Protein AF-A0A7C9AFQ9-F1 (afdb_monomer_lite)

Secondary structure (DSSP, 8-state):
--HHHHHHHHHHHHHHHT-HHHHHHHHHTT-HHHHHHHHHHHHHHHHHHHHHHHTT------HHHHHHHHHHHHHHHHHHHHHHHHHHHHHHHHHHTT-

Sequence (99 aa):
MDIGTLLSAAQTLFAALQCEELREACSILDYKSELKRFEYTVNTVKAVLEDVESRQVDVKLTSEAQLYVDQLKDAVYDADDLLDEFVTLARGKKLIEGG

Structure (mmCIF, N/CA/C/O backbone):
data_AF-A0A7C9AFQ9-F1
#
_entry.id   AF-A0A7C9AFQ9-F1
#
loop_
_atom_site.group_PDB
_atom_site.id
_atom_site.type_symbol
_atom_site.label_atom_id
_atom_site.label_alt_id
_atom_site.label_comp_id
_atom_site.label_asym_id
_atom_site.label_entity_id
_atom_site.label_seq_id
_atom_site.pdbx_PDB_ins_code
_atom_site.Cartn_x
_atom_site.Cartn_y
_atom_site.Cartn_z
_atom_site.occupancy
_atom_site.B_iso_or_equiv
_atom_site.auth_seq_id
_atom_site.auth_comp_id
_atom_site.auth_asym_id
_atom_site.auth_atom_id
_atom_site.pdbx_PDB_model_num
ATOM 1 N N . MET A 1 1 ? 5.184 -14.168 -12.233 1.00 64.25 1 MET A N 1
ATOM 2 C CA . MET A 1 1 ? 4.121 -13.149 -12.228 1.00 64.25 1 MET A CA 1
ATOM 3 C C . MET A 1 1 ? 4.489 -12.157 -13.313 1.00 64.25 1 MET A C 1
ATOM 5 O O . MET A 1 1 ? 5.623 -11.695 -13.308 1.00 64.25 1 MET A O 1
ATOM 9 N N . ASP A 1 2 ? 3.628 -11.972 -14.305 1.00 77.75 2 ASP A N 1
ATOM 10 C CA . ASP A 1 2 ? 3.817 -10.995 -15.380 1.00 77.75 2 ASP A CA 1
ATOM 11 C C . ASP A 1 2 ? 3.464 -9.573 -14.902 1.00 77.75 2 ASP A C 1
ATOM 13 O O . ASP A 1 2 ? 2.820 -9.393 -13.864 1.00 77.75 2 ASP A O 1
ATOM 17 N N . ILE A 1 3 ? 3.916 -8.565 -15.651 1.00 78.69 3 ILE A N 1
ATOM 18 C CA . ILE A 1 3 ? 3.723 -7.143 -15.327 1.00 78.69 3 ILE A CA 1
ATOM 19 C C . ILE A 1 3 ? 2.238 -6.761 -15.298 1.00 78.69 3 ILE A C 1
ATOM 21 O O . ILE A 1 3 ? 1.845 -5.986 -14.430 1.00 78.69 3 ILE A O 1
ATOM 25 N N . GLY A 1 4 ? 1.402 -7.351 -16.159 1.00 81.25 4 GLY A N 1
ATOM 26 C CA . GLY A 1 4 ? -0.040 -7.083 -16.182 1.00 81.25 4 GLY A CA 1
ATOM 27 C C . GLY A 1 4 ? -0.739 -7.541 -14.898 1.00 81.25 4 GLY A C 1
ATOM 28 O O . GLY A 1 4 ? -1.546 -6.808 -14.317 1.00 81.25 4 GLY A O 1
ATOM 29 N N . THR A 1 5 ? -0.367 -8.717 -14.386 1.00 85.00 5 THR A N 1
ATOM 30 C CA . THR A 1 5 ? -0.841 -9.203 -13.079 1.00 85.00 5 THR A CA 1
ATOM 31 C C . THR A 1 5 ? -0.399 -8.281 -11.936 1.00 85.00 5 THR A C 1
ATOM 33 O O . THR A 1 5 ? -1.200 -7.961 -11.056 1.00 85.00 5 THR A O 1
ATOM 36 N N . LEU A 1 6 ? 0.857 -7.816 -11.947 1.00 83.38 6 LEU A N 1
ATOM 37 C CA . LEU A 1 6 ? 1.372 -6.884 -10.934 1.00 83.38 6 LEU A CA 1
ATOM 38 C C . LEU A 1 6 ? 0.662 -5.529 -10.981 1.00 83.38 6 LEU A C 1
ATOM 40 O O . LEU A 1 6 ? 0.315 -4.985 -9.932 1.00 83.38 6 LEU A O 1
ATOM 44 N N . LEU A 1 7 ? 0.415 -4.999 -12.178 1.00 85.94 7 LEU A N 1
ATOM 45 C CA . LEU A 1 7 ? -0.282 -3.731 -12.355 1.00 85.94 7 LEU A CA 1
ATOM 46 C C . LEU A 1 7 ? -1.722 -3.820 -11.844 1.00 85.94 7 LEU A C 1
ATOM 48 O O . LEU A 1 7 ? -2.159 -2.952 -11.089 1.00 85.94 7 LEU A O 1
ATOM 52 N N . SER A 1 8 ? -2.427 -4.903 -12.176 1.00 88.25 8 SER A N 1
ATOM 53 C CA . SER A 1 8 ? -3.789 -5.150 -11.684 1.00 88.25 8 SER A CA 1
ATOM 54 C C . SER A 1 8 ? -3.834 -5.229 -10.154 1.00 88.25 8 SER A C 1
ATOM 56 O O . SER A 1 8 ? -4.728 -4.661 -9.520 1.00 88.25 8 SER A O 1
ATOM 58 N N . ALA A 1 9 ? -2.846 -5.886 -9.537 1.00 87.81 9 ALA A N 1
ATOM 59 C CA . ALA A 1 9 ? -2.725 -5.951 -8.084 1.00 87.81 9 ALA A CA 1
ATOM 60 C C . ALA A 1 9 ? -2.463 -4.566 -7.466 1.00 87.81 9 ALA A C 1
ATOM 62 O O . ALA A 1 9 ? -3.151 -4.183 -6.521 1.00 87.81 9 ALA A O 1
ATOM 63 N N . ALA A 1 10 ? -1.530 -3.786 -8.023 1.00 87.00 10 ALA A N 1
ATOM 64 C CA . ALA A 1 10 ? -1.226 -2.434 -7.553 1.00 87.00 10 ALA A CA 1
ATOM 65 C C . ALA A 1 10 ? -2.433 -1.487 -7.683 1.00 87.00 10 ALA A C 1
ATOM 67 O O . ALA A 1 10 ? -2.719 -0.719 -6.767 1.00 87.00 10 ALA A O 1
ATOM 68 N N . GLN A 1 11 ? -3.186 -1.574 -8.783 1.00 88.88 11 GLN A N 1
ATOM 69 C CA . GLN A 1 11 ? -4.426 -0.817 -8.980 1.00 88.88 11 GLN A CA 1
ATOM 70 C C . GLN A 1 11 ? -5.505 -1.205 -7.963 1.00 88.88 11 GLN A C 1
ATOM 72 O O . GLN A 1 11 ? -6.158 -0.327 -7.398 1.00 88.88 11 GLN A O 1
ATOM 77 N N . THR A 1 12 ? -5.666 -2.504 -7.699 1.00 90.75 12 THR A N 1
ATOM 78 C CA . THR A 1 12 ? -6.630 -3.010 -6.710 1.00 90.75 12 THR A CA 1
ATOM 79 C C . THR A 1 12 ? -6.268 -2.549 -5.299 1.00 90.75 12 THR A C 1
ATOM 81 O O . THR A 1 12 ? -7.131 -2.054 -4.577 1.00 90.75 12 THR A O 1
ATOM 84 N N . LEU A 1 13 ? -4.989 -2.640 -4.922 1.00 87.56 13 LEU A N 1
ATOM 85 C CA . LEU A 1 13 ? -4.489 -2.128 -3.644 1.00 87.56 13 LEU A CA 1
ATOM 86 C C . LEU A 1 13 ? -4.708 -0.621 -3.524 1.00 87.56 13 LEU A C 1
ATOM 88 O O . LEU A 1 13 ? -5.215 -0.160 -2.507 1.00 87.56 13 LEU A O 1
ATOM 92 N N . PHE A 1 14 ? -4.401 0.150 -4.568 1.00 87.88 14 PHE A N 1
ATOM 93 C CA . PHE A 1 14 ? -4.641 1.591 -4.560 1.00 87.88 14 PHE A CA 1
ATOM 94 C C . PHE A 1 14 ? -6.123 1.917 -4.338 1.00 87.88 14 PHE A C 1
ATOM 96 O O . PHE A 1 14 ? -6.441 2.788 -3.534 1.00 87.88 14 PHE A O 1
ATOM 103 N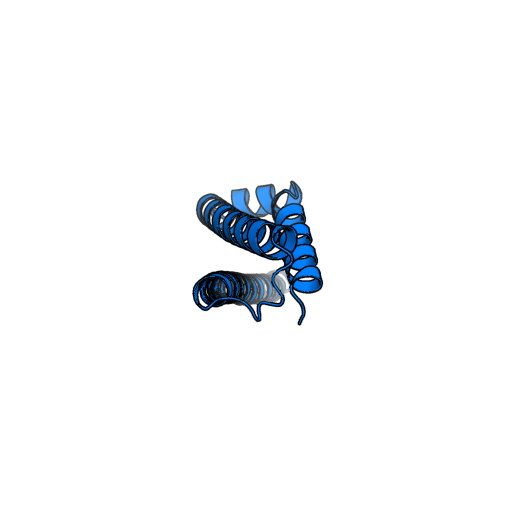 N . ALA A 1 15 ? -7.034 1.193 -4.994 1.00 90.25 15 ALA A N 1
ATOM 104 C CA . ALA A 1 15 ? -8.471 1.361 -4.790 1.00 90.25 15 ALA A CA 1
ATOM 105 C C . ALA A 1 15 ? -8.898 1.019 -3.352 1.00 90.25 15 ALA A C 1
ATOM 107 O O . ALA A 1 15 ? -9.672 1.764 -2.755 1.00 90.25 15 ALA A O 1
ATOM 108 N N . ALA A 1 16 ? -8.353 -0.054 -2.771 1.00 87.06 16 ALA A N 1
ATOM 109 C CA . ALA A 1 16 ? -8.610 -0.422 -1.379 1.00 87.06 16 ALA A CA 1
ATOM 110 C C .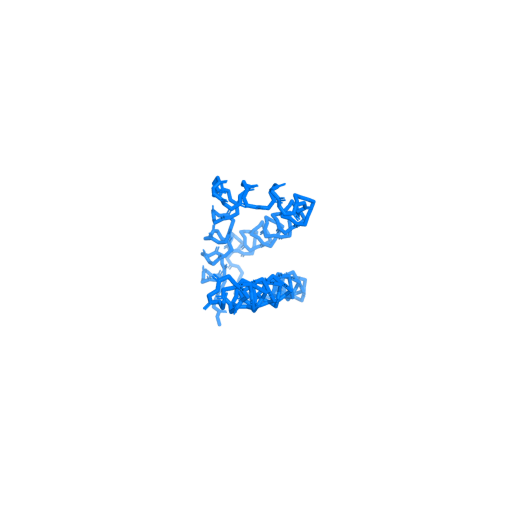 ALA A 1 16 ? -8.140 0.661 -0.390 1.00 87.06 16 ALA A C 1
ATOM 112 O O . ALA A 1 16 ? -8.805 0.899 0.614 1.00 87.06 16 ALA A O 1
ATOM 113 N N . LEU A 1 17 ? -7.049 1.374 -0.690 1.00 86.69 17 LEU A N 1
ATOM 114 C CA . LEU A 1 17 ? -6.561 2.485 0.138 1.00 86.69 17 LEU A CA 1
ATOM 115 C C . LEU A 1 17 ? -7.440 3.739 0.076 1.00 86.69 17 LEU A C 1
ATOM 117 O O . LEU A 1 17 ? -7.423 4.546 1.005 1.00 86.69 17 LEU A O 1
ATOM 121 N N . GLN A 1 18 ? -8.238 3.893 -0.982 1.00 87.81 18 GLN A N 1
ATOM 122 C CA . GLN A 1 18 ? -9.220 4.975 -1.098 1.00 87.81 18 GLN A CA 1
ATOM 123 C C . GLN A 1 18 ? -10.538 4.677 -0.366 1.00 87.81 18 GLN A C 1
ATOM 125 O O . GLN A 1 18 ? -11.387 5.562 -0.282 1.00 87.81 18 GLN A O 1
ATOM 130 N N . CYS A 1 19 ? -10.708 3.463 0.165 1.00 90.25 19 CYS A N 1
ATOM 131 C CA . CYS A 1 19 ? -11.884 3.039 0.922 1.00 90.25 19 CYS A CA 1
ATOM 132 C C . CYS A 1 19 ? -12.115 3.949 2.142 1.00 90.25 19 CYS A C 1
ATOM 134 O O . CYS A 1 19 ? -11.197 4.178 2.939 1.00 90.25 19 CYS A O 1
ATOM 136 N N . GLU A 1 20 ? -13.328 4.487 2.290 1.00 88.56 20 GLU A N 1
ATOM 137 C CA . GLU A 1 20 ? -13.644 5.448 3.355 1.00 88.56 20 GLU A CA 1
ATOM 138 C C . GLU A 1 20 ? -13.562 4.793 4.733 1.00 88.56 20 GLU A C 1
ATOM 140 O O . GLU A 1 20 ? -12.982 5.366 5.654 1.00 88.56 20 GLU A O 1
ATOM 145 N N . GLU A 1 21 ? -14.033 3.554 4.843 1.00 86.38 21 GLU A N 1
ATOM 146 C CA . GLU A 1 21 ? -14.026 2.754 6.062 1.00 86.38 21 GLU A CA 1
ATOM 147 C C . GLU A 1 21 ? -12.597 2.509 6.562 1.00 86.38 21 GLU A C 1
ATOM 149 O O . GLU A 1 21 ? -12.318 2.612 7.758 1.00 86.38 21 GLU A O 1
ATOM 154 N N . LEU A 1 22 ? -11.662 2.241 5.645 1.00 84.19 22 LEU A N 1
ATOM 155 C CA . LEU A 1 22 ? -10.249 2.056 5.976 1.00 84.19 22 LEU A CA 1
ATOM 156 C C . LEU A 1 22 ? -9.617 3.373 6.444 1.00 84.19 22 LEU A C 1
ATOM 158 O O . LEU A 1 22 ? -8.899 3.411 7.443 1.00 84.19 22 LEU A O 1
ATOM 162 N N . ARG A 1 23 ? -9.919 4.480 5.760 1.00 85.69 23 ARG A N 1
ATOM 163 C CA . ARG A 1 23 ? -9.415 5.812 6.125 1.00 85.69 23 ARG A CA 1
ATOM 164 C C . ARG A 1 23 ? -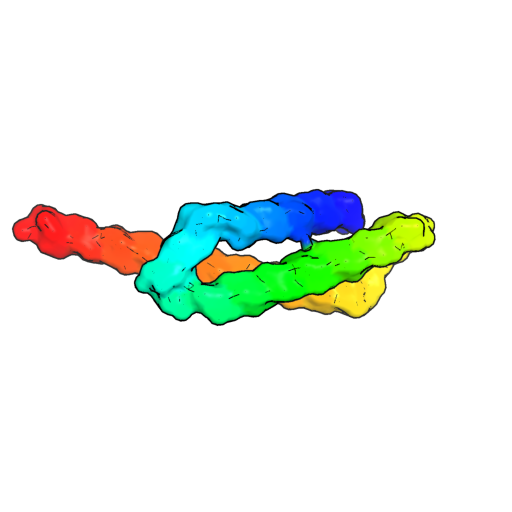9.961 6.286 7.469 1.00 85.69 23 ARG A C 1
ATOM 166 O O . ARG A 1 23 ? -9.229 6.928 8.225 1.00 85.69 23 ARG A O 1
ATOM 173 N N . GLU A 1 24 ? -11.215 5.974 7.774 1.00 85.69 24 GLU A N 1
ATOM 174 C CA . GLU A 1 24 ? -11.832 6.257 9.066 1.00 85.69 24 GLU A CA 1
ATOM 175 C C . GLU A 1 24 ? -11.211 5.395 10.171 1.00 85.69 24 GLU A C 1
ATOM 177 O O . GLU A 1 24 ? -10.797 5.932 11.199 1.00 85.69 24 GLU A O 1
ATOM 182 N N . ALA A 1 25 ? -11.023 4.094 9.941 1.00 81.38 25 ALA A N 1
ATOM 183 C CA . ALA A 1 25 ? -10.350 3.212 10.892 1.00 81.38 25 ALA A CA 1
ATOM 184 C C . ALA A 1 25 ? -8.914 3.681 11.193 1.00 81.38 25 ALA A C 1
ATOM 186 O O . ALA A 1 25 ? -8.552 3.865 12.357 1.00 81.38 25 ALA A O 1
ATOM 187 N N . CYS A 1 26 ? -8.116 3.984 10.163 1.00 82.81 26 CYS A N 1
ATOM 188 C CA . CYS A 1 26 ? -6.773 4.548 10.333 1.00 82.81 26 CYS A CA 1
ATOM 189 C C . CYS A 1 26 ? -6.801 5.933 10.998 1.00 82.81 26 CYS A C 1
ATOM 191 O O . CYS A 1 26 ? -5.841 6.309 11.661 1.00 82.81 26 CYS A O 1
ATOM 193 N N . SER A 1 27 ? -7.888 6.699 10.855 1.00 83.12 27 SER A N 1
ATOM 194 C CA . SER A 1 27 ? -8.081 7.959 11.581 1.00 83.12 27 SER A CA 1
ATOM 195 C C . SER A 1 27 ? -8.291 7.753 13.071 1.00 83.12 27 SER A C 1
ATOM 197 O O . SER A 1 27 ? -7.767 8.530 13.862 1.00 83.12 27 SER A O 1
ATOM 199 N N . ILE A 1 28 ? -9.096 6.764 13.446 1.00 83.38 28 ILE A N 1
ATOM 200 C CA . ILE A 1 28 ? -9.417 6.463 14.844 1.00 83.38 28 ILE A CA 1
ATOM 201 C C . ILE A 1 28 ? -8.186 5.909 15.567 1.00 83.38 28 ILE A C 1
ATOM 203 O O . ILE A 1 28 ? -7.975 6.206 16.740 1.00 83.38 28 ILE A O 1
ATOM 207 N N . LEU A 1 29 ? -7.369 5.133 14.855 1.00 78.88 29 LEU A N 1
ATOM 208 C CA . LEU A 1 29 ? -6.180 4.465 15.381 1.00 78.88 29 LEU A CA 1
ATOM 209 C C . LEU A 1 29 ? -4.882 5.290 15.236 1.00 78.88 29 LEU A C 1
ATOM 211 O O . LEU A 1 29 ? -3.814 4.778 15.539 1.00 78.88 29 LEU A O 1
ATOM 215 N N . ASP A 1 30 ? -4.970 6.548 14.784 1.00 81.81 30 ASP A N 1
ATOM 216 C CA . ASP A 1 30 ? -3.845 7.483 14.567 1.00 81.81 30 ASP A CA 1
ATOM 217 C C . ASP A 1 30 ? -2.800 7.060 13.504 1.00 81.81 30 ASP A C 1
ATOM 219 O O . ASP A 1 30 ? -1.717 7.623 13.417 1.00 81.81 30 ASP A O 1
ATOM 223 N N . TYR A 1 31 ? -3.157 6.146 12.597 1.00 82.50 31 TYR A N 1
ATOM 224 C CA . TYR A 1 31 ? -2.311 5.666 11.488 1.00 82.50 31 TYR A CA 1
ATOM 225 C C . TYR A 1 31 ? -2.489 6.454 10.177 1.00 82.50 31 TYR A C 1
ATOM 227 O O . TYR A 1 31 ? -2.202 5.959 9.083 1.00 82.50 31 TYR A O 1
ATOM 235 N N . LYS A 1 32 ? -2.994 7.695 10.225 1.00 81.62 32 LYS A N 1
ATOM 236 C CA . LYS A 1 32 ? -3.222 8.509 9.009 1.00 81.62 32 LYS A CA 1
ATOM 237 C C . LYS A 1 32 ? -1.950 8.752 8.203 1.00 81.62 32 LYS A C 1
ATOM 239 O O . LYS A 1 32 ? -2.011 8.809 6.973 1.00 81.62 32 LYS A O 1
ATOM 244 N N . SER A 1 33 ? -0.830 8.984 8.879 1.00 83.88 33 SER A N 1
ATOM 245 C CA . SER A 1 33 ? 0.468 9.213 8.242 1.00 83.88 33 SER A CA 1
ATOM 246 C C . SER A 1 33 ? 0.975 7.953 7.549 1.00 83.88 33 SER A C 1
ATOM 248 O O . SER A 1 33 ? 1.473 8.035 6.426 1.00 83.88 33 SER A O 1
ATOM 250 N N . GLU A 1 34 ? 0.757 6.796 8.162 1.00 83.56 34 GLU A N 1
ATOM 251 C CA . GLU A 1 34 ? 1.232 5.50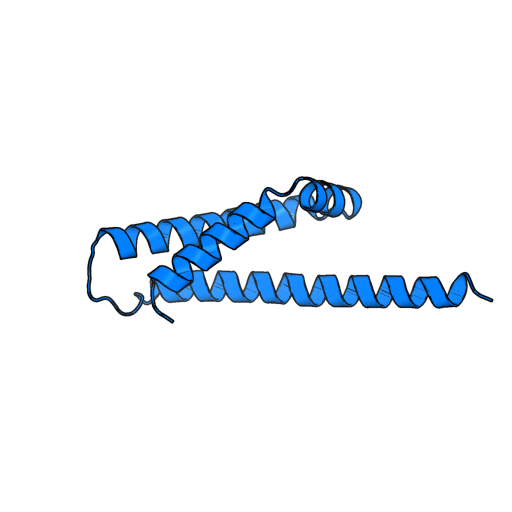7 7.669 1.00 83.56 34 GLU A CA 1
ATOM 252 C C . GLU A 1 34 ? 0.407 5.095 6.458 1.00 83.56 34 GLU A C 1
ATOM 254 O O . GLU A 1 34 ? 0.970 4.718 5.430 1.00 83.56 34 GLU A O 1
ATOM 259 N N . LEU A 1 35 ? -0.911 5.310 6.523 1.00 85.00 35 LEU A N 1
ATOM 260 C CA . LEU A 1 35 ? -1.806 5.108 5.392 1.00 85.00 35 LEU A CA 1
ATOM 261 C C . LEU A 1 35 ? -1.411 5.978 4.190 1.00 85.00 35 LEU A C 1
ATOM 263 O O . LEU A 1 35 ? -1.312 5.478 3.073 1.00 85.00 35 LEU A O 1
ATOM 267 N N . LYS A 1 36 ? -1.113 7.266 4.414 1.00 86.12 36 LYS A N 1
ATOM 268 C CA . LYS A 1 36 ? -0.627 8.166 3.352 1.00 86.12 36 LYS A CA 1
ATOM 269 C C . LYS A 1 36 ? 0.722 7.733 2.784 1.00 86.12 36 LYS A C 1
ATOM 271 O O . LYS A 1 36 ? 0.944 7.851 1.580 1.00 86.12 36 LYS A O 1
ATOM 276 N N . ARG A 1 37 ? 1.638 7.253 3.631 1.00 85.62 37 ARG A N 1
ATOM 277 C CA . ARG A 1 37 ? 2.938 6.732 3.184 1.00 85.62 37 ARG A CA 1
ATOM 278 C C . ARG A 1 37 ? 2.742 5.505 2.300 1.00 85.62 37 ARG A C 1
ATOM 280 O O . ARG A 1 37 ? 3.372 5.407 1.252 1.00 85.62 37 ARG A O 1
ATOM 287 N N . PHE A 1 38 ? 1.852 4.605 2.700 1.00 84.69 38 PHE A N 1
ATOM 288 C CA . PHE A 1 38 ? 1.553 3.395 1.951 1.00 84.69 38 PHE A CA 1
ATOM 289 C C . PHE A 1 38 ? 0.868 3.701 0.612 1.00 84.69 38 PHE A C 1
ATOM 291 O O . PHE A 1 38 ? 1.288 3.180 -0.420 1.00 84.69 38 PHE A O 1
ATOM 298 N N . GLU A 1 39 ? -0.086 4.636 0.591 1.00 88.06 39 GLU A N 1
ATOM 299 C CA . GLU A 1 39 ? -0.700 5.161 -0.637 1.00 88.06 39 GLU A CA 1
ATOM 300 C C . GLU A 1 39 ? 0.347 5.722 -1.609 1.00 88.06 39 GLU A C 1
ATOM 302 O O . GLU A 1 39 ? 0.325 5.400 -2.798 1.00 88.06 39 GLU A O 1
ATOM 307 N N . TYR A 1 40 ? 1.305 6.509 -1.110 1.00 88.06 40 TYR A N 1
ATOM 308 C CA . TYR A 1 40 ? 2.392 7.052 -1.925 1.00 88.06 40 TYR A CA 1
ATOM 309 C C . TYR A 1 40 ? 3.274 5.952 -2.536 1.00 88.06 40 TYR A C 1
ATOM 311 O O . TYR A 1 40 ? 3.593 6.007 -3.729 1.00 88.06 40 TYR A O 1
ATOM 319 N N . THR A 1 41 ? 3.638 4.935 -1.751 1.00 86.06 41 THR A N 1
ATOM 320 C CA . THR A 1 41 ? 4.421 3.788 -2.233 1.00 86.06 41 THR A CA 1
ATOM 321 C C . THR A 1 41 ? 3.663 3.016 -3.311 1.00 86.06 41 THR A C 1
ATOM 323 O O . THR A 1 41 ? 4.201 2.802 -4.396 1.00 86.06 41 THR A O 1
ATOM 326 N N . VAL A 1 42 ? 2.396 2.662 -3.063 1.00 88.38 42 VAL A N 1
ATOM 327 C CA . VAL A 1 42 ? 1.542 1.939 -4.023 1.00 88.38 42 VAL A CA 1
ATOM 328 C C . VAL A 1 42 ? 1.384 2.730 -5.320 1.00 88.38 42 VAL A C 1
ATOM 330 O O . VAL A 1 42 ? 1.512 2.166 -6.407 1.00 88.38 42 VAL A O 1
ATOM 333 N N . ASN A 1 43 ? 1.157 4.042 -5.227 1.00 89.38 43 ASN A N 1
ATOM 334 C CA . ASN A 1 43 ? 1.025 4.903 -6.397 1.00 89.38 43 ASN A CA 1
ATOM 335 C C . ASN A 1 43 ? 2.333 4.996 -7.201 1.00 89.38 43 ASN A C 1
ATOM 337 O O . ASN A 1 43 ? 2.307 4.970 -8.429 1.00 89.38 43 ASN A O 1
ATOM 341 N N . THR A 1 44 ? 3.481 5.044 -6.520 1.00 87.81 44 THR A N 1
ATOM 342 C CA . THR A 1 44 ? 4.800 5.028 -7.171 1.00 87.81 44 THR A CA 1
ATOM 343 C C . THR A 1 44 ? 5.027 3.715 -7.921 1.00 87.81 44 THR A C 1
ATOM 345 O O . THR A 1 44 ? 5.409 3.734 -9.088 1.00 87.81 44 THR A O 1
ATOM 348 N N . VAL A 1 45 ? 4.734 2.572 -7.290 1.00 86.19 45 VAL A N 1
ATOM 349 C CA . VAL A 1 45 ? 4.864 1.247 -7.921 1.00 86.19 45 VAL A CA 1
ATOM 350 C C . VAL A 1 45 ? 3.947 1.131 -9.132 1.00 86.19 45 VAL A C 1
ATOM 352 O O . VAL A 1 45 ? 4.388 0.697 -10.193 1.00 86.19 45 VAL A O 1
ATOM 355 N N . LYS A 1 46 ? 2.690 1.569 -9.004 1.00 87.50 46 LYS A N 1
ATOM 356 C CA . LYS A 1 46 ? 1.734 1.606 -10.112 1.00 87.50 46 LYS A CA 1
ATOM 357 C C . LYS A 1 46 ? 2.282 2.416 -11.292 1.00 87.50 46 LYS A C 1
ATOM 359 O O . LYS A 1 46 ? 2.289 1.905 -12.404 1.00 87.50 46 LYS A O 1
ATOM 364 N N . ALA A 1 47 ? 2.794 3.624 -11.051 1.00 87.81 47 ALA A N 1
ATOM 365 C CA . ALA A 1 47 ? 3.345 4.477 -12.105 1.00 87.81 47 ALA A CA 1
ATOM 366 C C . ALA A 1 47 ? 4.558 3.841 -12.811 1.00 87.81 47 ALA A C 1
ATOM 368 O O . ALA A 1 47 ? 4.676 3.920 -14.032 1.00 87.81 47 ALA A O 1
ATOM 369 N N . VAL A 1 48 ? 5.442 3.172 -12.060 1.00 85.44 48 VAL A N 1
ATOM 370 C CA . VAL A 1 48 ? 6.578 2.435 -12.636 1.00 85.44 48 VAL A CA 1
ATOM 371 C C . VAL A 1 48 ? 6.093 1.254 -13.481 1.00 85.44 48 VAL A C 1
ATOM 373 O O . VAL A 1 48 ? 6.605 1.041 -14.576 1.00 85.44 48 VAL A O 1
ATOM 376 N N . LEU A 1 49 ? 5.091 0.503 -13.019 1.00 83.88 49 LEU A N 1
ATOM 377 C CA . LEU A 1 49 ? 4.523 -0.616 -13.776 1.00 83.88 49 LEU A CA 1
ATOM 378 C C . LEU A 1 49 ? 3.811 -0.153 -15.058 1.00 83.88 49 LEU A C 1
ATOM 380 O O . LEU A 1 49 ? 3.966 -0.801 -16.088 1.00 83.88 49 LEU A O 1
ATOM 384 N N . GLU A 1 50 ? 3.098 0.977 -15.026 1.00 85.25 50 GLU A N 1
ATOM 385 C CA . GLU A 1 50 ? 2.469 1.591 -16.208 1.00 85.25 50 GLU A CA 1
ATOM 386 C C . GLU A 1 50 ? 3.513 2.060 -17.240 1.00 85.25 50 GLU A C 1
ATOM 388 O O . GLU A 1 50 ? 3.339 1.858 -18.446 1.00 85.25 50 GLU A O 1
ATOM 393 N N . ASP A 1 51 ? 4.634 2.640 -16.795 1.00 83.38 51 ASP A N 1
ATOM 394 C CA . ASP A 1 51 ? 5.744 3.017 -17.685 1.00 83.38 51 ASP A CA 1
ATOM 395 C C . ASP A 1 51 ? 6.409 1.783 -18.317 1.00 83.38 51 ASP A C 1
ATOM 397 O O . ASP A 1 51 ? 6.754 1.796 -19.498 1.00 83.38 51 ASP A O 1
ATOM 401 N N . VAL A 1 52 ? 6.529 0.682 -17.570 1.00 80.31 52 VAL A N 1
ATOM 402 C CA . VAL A 1 52 ? 7.074 -0.581 -18.089 1.00 80.31 52 VAL A CA 1
ATOM 403 C C . VAL A 1 52 ? 6.110 -1.251 -19.081 1.00 80.31 52 VAL A C 1
ATOM 405 O O . VAL A 1 52 ? 6.551 -1.689 -20.143 1.00 80.31 52 VAL A O 1
ATOM 408 N N . GLU A 1 53 ? 4.808 -1.310 -18.782 1.00 79.25 53 GLU A N 1
ATOM 409 C CA . GLU A 1 53 ? 3.789 -1.916 -19.657 1.00 79.25 53 GLU A CA 1
ATOM 410 C C . GLU A 1 53 ? 3.619 -1.135 -20.970 1.00 79.25 53 GLU A C 1
ATOM 412 O O . GLU A 1 53 ? 3.614 -1.718 -22.058 1.00 79.25 53 GLU A O 1
ATOM 417 N N . SER A 1 54 ? 3.543 0.197 -20.892 1.00 77.62 54 SER A N 1
ATOM 418 C CA . SER A 1 54 ? 3.346 1.065 -22.063 1.00 77.62 54 SER A CA 1
ATOM 419 C C . SER A 1 54 ? 4.506 1.024 -23.060 1.00 77.62 54 SER A C 1
ATOM 421 O O . SER A 1 54 ? 4.300 1.223 -24.259 1.00 77.62 54 SER A O 1
ATOM 423 N N . ARG A 1 55 ? 5.723 0.724 -22.595 1.00 72.31 55 ARG A N 1
ATOM 424 C CA . ARG A 1 55 ? 6.912 0.635 -23.449 1.00 72.31 55 ARG A CA 1
ATOM 425 C C . ARG A 1 55 ? 7.020 -0.685 -24.221 1.00 72.31 55 ARG A C 1
ATOM 427 O O . ARG A 1 55 ? 7.933 -0.790 -25.035 1.00 72.31 55 ARG A O 1
ATOM 434 N N . GLN A 1 56 ? 6.116 -1.656 -24.006 1.00 58.03 56 GLN A N 1
ATOM 435 C CA . GLN A 1 56 ? 6.106 -2.983 -24.661 1.00 58.03 56 GLN A CA 1
ATOM 436 C C . GLN A 1 56 ? 7.492 -3.640 -24.748 1.00 58.03 56 GLN A C 1
ATOM 438 O O . GLN A 1 56 ? 7.810 -4.354 -25.699 1.00 58.03 56 GLN A O 1
ATOM 443 N N . VAL A 1 57 ? 8.362 -3.371 -23.780 1.00 56.25 57 VAL A N 1
ATOM 444 C CA . VAL A 1 57 ? 9.669 -4.009 -23.769 1.00 56.25 57 VAL A CA 1
ATOM 445 C C . VAL A 1 57 ? 9.443 -5.398 -23.180 1.00 56.25 57 VAL A C 1
ATOM 447 O O . VAL A 1 57 ? 8.787 -5.507 -22.145 1.00 56.25 57 VAL A O 1
ATOM 450 N N . ASP A 1 58 ? 9.977 -6.448 -23.814 1.00 51.34 58 ASP A N 1
ATOM 451 C CA . ASP A 1 58 ? 10.068 -7.832 -23.299 1.00 51.34 58 ASP A CA 1
ATOM 452 C C . ASP A 1 58 ? 10.949 -7.902 -22.025 1.00 51.34 58 ASP A C 1
ATOM 454 O O . ASP A 1 58 ? 11.892 -8.686 -21.892 1.00 51.34 58 ASP A O 1
ATOM 458 N N . VAL A 1 59 ? 10.717 -6.996 -21.081 1.00 53.09 59 VAL A N 1
ATOM 459 C CA . VAL A 1 59 ? 11.578 -6.706 -19.950 1.00 53.09 59 VAL A CA 1
ATOM 460 C C . VAL A 1 59 ? 10.976 -7.386 -18.749 1.00 53.09 59 VAL A C 1
ATOM 462 O O . VAL A 1 59 ? 10.073 -6.904 -18.072 1.00 53.09 59 VAL A O 1
ATOM 465 N N . LYS A 1 60 ? 11.559 -8.545 -18.468 1.00 57.72 60 LYS A N 1
ATOM 466 C CA . LYS A 1 60 ? 11.832 -8.996 -17.107 1.00 57.72 60 LYS A CA 1
ATOM 467 C C . LYS A 1 60 ? 12.122 -7.756 -16.244 1.00 57.72 60 LYS A C 1
ATOM 469 O O . LYS A 1 60 ? 13.100 -7.080 -16.545 1.00 57.72 60 LYS A O 1
ATOM 474 N N . LEU A 1 61 ? 11.242 -7.446 -15.278 1.00 63.69 61 LEU A N 1
ATOM 475 C CA . LEU A 1 61 ? 11.285 -6.252 -14.412 1.00 63.69 61 LEU A CA 1
ATOM 476 C C . LEU A 1 61 ? 12.718 -5.737 -14.232 1.00 63.69 61 LEU A C 1
ATOM 478 O O . LEU A 1 61 ? 13.594 -6.494 -13.804 1.00 63.69 61 LEU A O 1
ATOM 482 N N . THR A 1 62 ? 12.965 -4.473 -14.585 1.00 68.75 62 THR A N 1
ATOM 483 C CA . THR A 1 62 ? 14.278 -3.869 -14.339 1.00 68.75 62 THR A CA 1
ATOM 484 C C . THR A 1 62 ? 14.590 -3.928 -12.847 1.00 68.75 62 THR A C 1
ATOM 486 O O . THR A 1 62 ? 13.682 -3.974 -12.013 1.00 68.75 62 THR A O 1
ATOM 489 N N . SER A 1 63 ? 15.875 -3.920 -12.493 1.00 71.75 63 SER A N 1
ATOM 490 C CA . SER A 1 63 ? 16.301 -3.946 -11.092 1.00 71.75 63 SER A CA 1
ATOM 491 C C . SER A 1 63 ? 15.634 -2.842 -10.255 1.00 71.75 63 SER A C 1
ATOM 493 O O . SER A 1 63 ? 15.338 -3.074 -9.087 1.00 71.75 63 SER A O 1
ATOM 495 N N . GLU A 1 64 ? 15.332 -1.674 -10.842 1.00 69.12 64 GLU A N 1
ATOM 496 C CA . GLU A 1 64 ? 14.572 -0.622 -10.155 1.00 69.12 64 GLU A CA 1
ATOM 497 C C . GLU A 1 64 ? 13.091 -0.974 -9.968 1.00 69.12 64 GLU A C 1
ATOM 499 O O . GLU A 1 64 ? 12.570 -0.825 -8.867 1.00 69.12 64 GLU A O 1
ATOM 504 N N . ALA A 1 65 ? 12.403 -1.478 -10.999 1.00 72.94 65 ALA A N 1
ATOM 505 C CA . ALA A 1 65 ? 11.003 -1.892 -10.871 1.00 72.94 65 ALA A CA 1
ATOM 506 C C . ALA A 1 65 ? 10.840 -3.022 -9.842 1.00 72.94 65 ALA A C 1
ATOM 508 O O . ALA A 1 65 ? 9.891 -3.026 -9.059 1.00 72.94 65 ALA A O 1
ATOM 509 N N . GLN A 1 66 ? 11.805 -3.944 -9.800 1.00 76.94 66 GLN A N 1
ATOM 510 C CA . GLN A 1 66 ? 11.860 -5.009 -8.806 1.00 76.94 66 GLN A CA 1
ATOM 511 C C . GLN A 1 66 ? 12.017 -4.448 -7.385 1.00 76.94 66 GLN A C 1
ATOM 513 O O . GLN A 1 66 ? 11.285 -4.870 -6.495 1.00 76.94 66 GLN A O 1
ATOM 518 N N . LEU A 1 67 ? 12.890 -3.453 -7.188 1.00 82.81 67 LEU A N 1
ATOM 519 C CA . LEU A 1 67 ? 13.078 -2.785 -5.896 1.00 82.81 67 LEU A CA 1
ATOM 520 C C . LEU A 1 67 ? 11.783 -2.137 -5.387 1.00 82.81 67 LEU A C 1
ATOM 522 O O . LEU A 1 67 ? 11.445 -2.291 -4.218 1.00 82.81 67 LEU A O 1
ATOM 526 N N . TYR A 1 68 ? 11.043 -1.437 -6.250 1.00 79.69 68 TYR A N 1
ATOM 527 C CA . TYR A 1 68 ? 9.768 -0.829 -5.856 1.00 79.69 68 TYR A CA 1
ATOM 528 C C . TYR A 1 68 ? 8.716 -1.882 -5.492 1.00 79.69 68 TYR A C 1
ATOM 530 O O . TYR A 1 68 ? 8.002 -1.724 -4.505 1.00 79.69 68 TYR A O 1
ATOM 538 N N . VAL A 1 69 ? 8.637 -2.979 -6.252 1.00 81.62 69 VAL A N 1
ATOM 539 C CA . VAL A 1 69 ? 7.750 -4.107 -5.926 1.00 81.62 69 VAL A CA 1
ATOM 540 C C . VAL A 1 69 ? 8.122 -4.735 -4.583 1.00 81.62 69 VAL A C 1
ATOM 542 O O . VAL A 1 69 ? 7.229 -5.089 -3.814 1.00 81.62 69 VAL A O 1
ATOM 545 N N . ASP A 1 70 ? 9.410 -4.860 -4.279 1.00 84.44 70 ASP A N 1
ATOM 546 C CA . ASP A 1 70 ? 9.862 -5.406 -3.001 1.00 84.44 70 ASP A CA 1
ATOM 547 C C . ASP A 1 70 ? 9.540 -4.445 -1.840 1.00 84.44 70 ASP A C 1
ATOM 549 O O . ASP A 1 70 ? 8.983 -4.883 -0.841 1.00 84.44 70 ASP A O 1
ATOM 553 N N . GLN A 1 71 ? 9.706 -3.128 -2.014 1.00 83.00 71 GLN A N 1
ATOM 554 C CA . GLN A 1 71 ? 9.247 -2.130 -1.031 1.00 83.00 71 GLN A CA 1
ATOM 555 C C . GLN A 1 71 ? 7.735 -2.182 -0.782 1.00 83.00 71 GLN A C 1
ATOM 557 O O . GLN A 1 71 ? 7.276 -1.975 0.342 1.00 83.00 71 GLN A O 1
ATOM 562 N N . LEU A 1 72 ? 6.944 -2.435 -1.830 1.00 83.19 72 LEU A N 1
ATOM 563 C CA . LEU A 1 72 ? 5.503 -2.610 -1.691 1.00 83.19 72 LEU A CA 1
ATOM 564 C C . LEU A 1 72 ? 5.174 -3.868 -0.882 1.00 83.19 72 LEU A C 1
ATOM 566 O O . LEU A 1 72 ? 4.294 -3.818 -0.028 1.00 83.19 72 LEU A O 1
ATOM 570 N N . LYS A 1 73 ? 5.869 -4.981 -1.140 1.00 84.75 73 LYS A N 1
ATOM 571 C CA . LYS A 1 73 ? 5.697 -6.210 -0.358 1.00 84.75 73 LYS A CA 1
ATOM 572 C C . LYS A 1 73 ? 6.025 -5.982 1.106 1.00 84.75 73 LYS A C 1
ATOM 574 O O . LYS A 1 73 ? 5.212 -6.357 1.939 1.00 84.75 73 LYS A O 1
ATOM 579 N N . ASP A 1 74 ? 7.159 -5.354 1.397 1.00 85.06 74 ASP A N 1
ATOM 580 C CA . ASP A 1 74 ? 7.574 -5.066 2.770 1.00 85.06 74 ASP A CA 1
ATOM 581 C C . ASP A 1 74 ? 6.485 -4.268 3.500 1.00 85.06 74 ASP A C 1
ATOM 583 O O . ASP A 1 74 ? 6.034 -4.665 4.567 1.00 85.06 74 ASP A O 1
ATOM 587 N N . ALA A 1 75 ? 5.955 -3.217 2.868 1.00 79.12 75 ALA A N 1
ATOM 588 C CA . ALA A 1 75 ? 4.892 -2.413 3.463 1.00 79.12 75 ALA A CA 1
ATOM 589 C C . ALA A 1 75 ? 3.553 -3.166 3.636 1.00 79.12 75 ALA A C 1
ATOM 591 O O . ALA A 1 75 ? 2.802 -2.860 4.560 1.00 79.12 75 ALA A O 1
ATOM 592 N N . VAL A 1 76 ? 3.236 -4.133 2.765 1.00 82.44 76 VAL A N 1
ATOM 593 C CA . VAL A 1 76 ? 2.062 -5.012 2.932 1.00 82.44 76 VAL A CA 1
ATOM 594 C C . VAL A 1 76 ? 2.262 -5.967 4.108 1.00 82.44 76 VAL A C 1
ATOM 596 O O . VAL A 1 76 ? 1.329 -6.143 4.884 1.00 82.44 76 VAL A O 1
ATOM 599 N N . TYR A 1 77 ? 3.450 -6.559 4.258 1.00 83.69 77 TYR A N 1
ATOM 600 C CA . TYR A 1 77 ? 3.752 -7.443 5.387 1.00 83.69 77 TYR A CA 1
ATOM 601 C C . TYR A 1 77 ? 3.732 -6.690 6.719 1.00 83.69 77 TYR A C 1
ATOM 603 O O . TYR A 1 77 ? 3.102 -7.162 7.658 1.00 83.69 77 TYR A O 1
ATOM 611 N N . ASP A 1 78 ? 4.305 -5.483 6.771 1.00 80.69 78 ASP A N 1
ATOM 612 C CA . ASP A 1 78 ? 4.216 -4.613 7.950 1.00 80.69 78 ASP A CA 1
ATOM 613 C C . ASP A 1 78 ? 2.748 -4.346 8.346 1.00 80.69 78 ASP A C 1
ATOM 615 O O . ASP A 1 78 ? 2.405 -4.305 9.528 1.00 80.69 78 ASP A O 1
ATOM 619 N N . ALA A 1 79 ? 1.865 -4.156 7.357 1.00 79.69 79 ALA A N 1
ATOM 620 C CA . ALA A 1 79 ? 0.442 -3.934 7.598 1.00 79.69 79 ALA A CA 1
ATOM 621 C C . ALA A 1 79 ? -0.291 -5.202 8.071 1.00 79.69 79 ALA A C 1
ATOM 623 O O . ALA A 1 79 ? -1.174 -5.099 8.921 1.00 79.69 79 ALA A O 1
ATOM 624 N N . ASP A 1 80 ? 0.058 -6.376 7.540 1.00 80.44 80 ASP A N 1
ATOM 625 C CA . ASP A 1 80 ? -0.513 -7.668 7.947 1.00 80.44 80 ASP A CA 1
ATOM 626 C C . ASP A 1 80 ? -0.150 -7.997 9.405 1.00 80.44 80 ASP A C 1
ATOM 628 O O . ASP A 1 80 ? -1.041 -8.265 10.211 1.00 80.44 80 ASP A O 1
ATOM 632 N N . ASP A 1 81 ? 1.124 -7.830 9.781 1.00 83.25 81 ASP A N 1
ATOM 633 C CA . ASP A 1 81 ? 1.609 -8.027 11.155 1.00 83.25 81 ASP A CA 1
ATOM 634 C C . ASP A 1 81 ? 0.880 -7.107 12.157 1.00 83.25 81 ASP A C 1
ATOM 636 O O . ASP A 1 81 ? 0.458 -7.540 13.235 1.00 83.25 81 ASP A O 1
ATOM 640 N N . LEU A 1 82 ? 0.671 -5.836 11.790 1.00 79.62 82 LEU A N 1
ATOM 641 C CA . LEU A 1 82 ? -0.092 -4.875 12.598 1.00 79.62 82 LEU A CA 1
ATOM 642 C C . LEU A 1 82 ? -1.567 -5.277 12.751 1.00 79.62 82 LEU A C 1
ATOM 644 O O . LEU A 1 82 ? -2.150 -5.134 13.832 1.00 79.62 82 LEU A O 1
ATOM 648 N N . LEU A 1 83 ? -2.200 -5.763 11.680 1.00 79.69 83 LEU A N 1
ATOM 649 C CA . LEU A 1 83 ? -3.591 -6.217 11.721 1.00 79.69 83 LEU A CA 1
ATOM 650 C C . LEU A 1 83 ? -3.744 -7.475 12.583 1.00 79.69 83 LEU A C 1
ATOM 652 O O . LEU A 1 83 ? -4.709 -7.574 13.347 1.00 79.69 83 LEU A O 1
ATOM 656 N N . ASP A 1 84 ? -2.785 -8.393 12.527 1.00 80.88 84 ASP A N 1
ATOM 657 C CA . ASP A 1 84 ? -2.743 -9.577 13.383 1.00 80.88 84 ASP A CA 1
ATOM 658 C C . ASP A 1 84 ? -2.591 -9.212 14.868 1.00 80.88 84 ASP A C 1
ATOM 660 O O . ASP A 1 84 ? -3.275 -9.788 15.730 1.00 80.88 84 ASP A O 1
ATOM 664 N N . GLU A 1 85 ? -1.774 -8.204 15.192 1.00 79.69 85 GLU A N 1
ATOM 665 C CA . GLU A 1 85 ? -1.685 -7.657 16.550 1.00 79.69 85 GLU A CA 1
ATOM 666 C C . GLU A 1 85 ? -3.031 -7.065 16.995 1.00 79.69 85 GLU A C 1
ATOM 668 O O . GLU A 1 85 ? -3.523 -7.379 18.086 1.00 79.69 85 GLU A O 1
ATOM 673 N N . PHE A 1 86 ? -3.694 -6.287 16.134 1.00 74.06 86 PHE A N 1
ATOM 674 C CA . PHE A 1 86 ? -5.011 -5.718 16.427 1.00 74.06 86 PHE A CA 1
ATOM 675 C C . PHE A 1 86 ? -6.071 -6.800 16.683 1.00 74.06 86 PHE A C 1
ATOM 677 O O . PHE A 1 86 ? -6.822 -6.725 17.661 1.00 74.06 86 PHE A O 1
ATOM 684 N N . VAL A 1 87 ? -6.120 -7.844 15.849 1.00 77.81 87 VAL A N 1
ATOM 685 C CA . VAL A 1 87 ? -7.020 -8.995 16.032 1.00 77.81 87 VAL A CA 1
ATOM 686 C C . VAL A 1 87 ? -6.724 -9.707 17.351 1.00 77.81 87 VAL A C 1
ATOM 688 O O . VAL A 1 87 ? -7.653 -10.089 18.072 1.00 77.81 87 VAL A O 1
ATOM 691 N N . THR A 1 88 ? -5.449 -9.864 17.699 1.00 78.56 88 THR A N 1
ATOM 692 C CA . THR A 1 88 ? -5.017 -10.488 18.954 1.00 78.56 88 THR A CA 1
ATOM 693 C C . THR A 1 88 ? -5.455 -9.667 20.168 1.00 78.56 88 THR A C 1
ATOM 695 O O . THR A 1 88 ? -6.048 -10.219 21.101 1.00 78.56 88 THR A O 1
ATOM 698 N N . LEU A 1 89 ? -5.273 -8.345 20.141 1.00 73.94 89 LEU A N 1
ATOM 699 C CA . LEU A 1 89 ? -5.731 -7.430 21.192 1.00 73.94 89 LEU A CA 1
ATOM 700 C C . LEU A 1 89 ? -7.259 -7.426 21.327 1.00 73.94 89 LEU A C 1
ATOM 702 O O . LEU A 1 89 ? -7.788 -7.500 22.440 1.00 73.94 89 LEU A O 1
ATOM 706 N N . ALA A 1 90 ? -7.987 -7.408 20.208 1.00 73.00 90 ALA A N 1
ATOM 707 C CA . ALA A 1 90 ? -9.446 -7.470 20.198 1.00 73.00 90 ALA A CA 1
ATOM 708 C C . ALA A 1 90 ? -9.977 -8.789 20.791 1.00 73.00 90 ALA A C 1
ATOM 710 O O . ALA A 1 90 ? -10.960 -8.789 21.539 1.00 73.00 90 ALA A O 1
ATOM 711 N N . ARG A 1 91 ? -9.308 -9.918 20.515 1.00 70.69 91 ARG A N 1
ATOM 712 C CA . ARG A 1 91 ? -9.609 -11.219 21.141 1.00 70.69 91 ARG A CA 1
ATOM 713 C C . ARG A 1 91 ? -9.315 -11.211 22.640 1.00 70.69 91 ARG A C 1
ATOM 715 O O . ARG A 1 91 ? -10.131 -11.718 23.405 1.00 70.69 91 ARG A O 1
ATOM 722 N N . GLY A 1 92 ? -8.205 -10.605 23.059 1.00 65.12 92 GLY A N 1
ATOM 723 C CA . GLY A 1 92 ? -7.858 -10.437 24.471 1.00 65.12 92 GLY A CA 1
ATOM 724 C C . GLY A 1 92 ? -8.914 -9.643 25.242 1.00 65.12 92 GLY A C 1
ATOM 725 O O . GLY A 1 92 ? -9.333 -10.065 26.315 1.00 65.12 92 GLY A O 1
ATOM 726 N N . LYS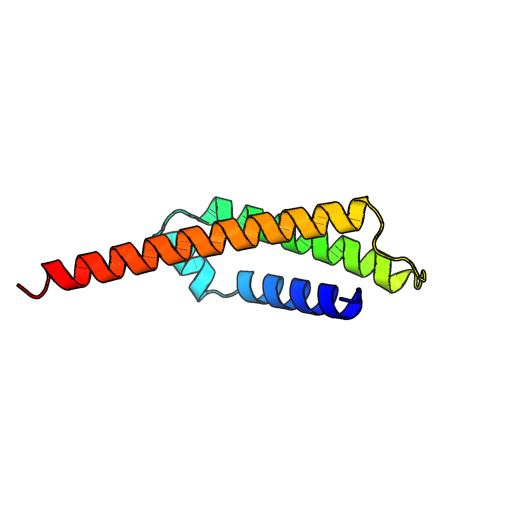 A 1 93 ? -9.429 -8.549 24.669 1.00 58.97 93 LYS A N 1
ATOM 727 C CA . LYS A 1 93 ? -10.470 -7.717 25.298 1.00 58.97 93 LYS A CA 1
ATOM 728 C C . LYS A 1 93 ? -11.799 -8.460 25.496 1.00 58.97 93 LYS A C 1
ATOM 730 O O . LYS A 1 93 ? -12.407 -8.346 26.558 1.00 58.97 93 LYS A O 1
ATOM 735 N N . LYS A 1 94 ? -12.198 -9.300 24.531 1.00 56.94 94 LYS A N 1
ATOM 736 C CA . LYS A 1 94 ? -13.394 -10.161 24.633 1.00 56.94 94 LYS A CA 1
ATOM 737 C C . LYS A 1 94 ? -13.350 -11.155 25.798 1.00 56.94 94 LYS A C 1
ATOM 739 O O . LYS A 1 94 ? -14.406 -11.574 26.259 1.00 56.94 94 LYS A O 1
ATOM 744 N N . LEU A 1 95 ? -12.163 -11.544 26.265 1.00 53.41 95 LEU A N 1
ATOM 745 C CA . LEU A 1 95 ? -12.012 -12.461 27.401 1.00 53.41 95 LEU A CA 1
ATOM 746 C C . LEU A 1 95 ? -12.182 -11.762 28.759 1.00 53.41 95 LEU A C 1
ATOM 748 O O . LEU A 1 95 ? -12.489 -12.430 29.739 1.00 53.41 95 LEU A O 1
ATOM 752 N N . ILE A 1 96 ? -12.007 -10.438 28.821 1.00 56.81 96 ILE A N 1
ATOM 753 C CA . ILE A 1 96 ? -12.091 -9.652 30.063 1.00 56.81 96 ILE A CA 1
ATOM 754 C C . ILE A 1 96 ? -13.520 -9.123 30.280 1.00 56.81 96 ILE A C 1
ATOM 756 O O . ILE A 1 96 ? -13.957 -8.981 31.414 1.00 56.81 96 ILE A O 1
ATOM 760 N N . GLU A 1 97 ? -14.277 -8.879 29.206 1.00 51.62 97 GLU A N 1
ATOM 761 C CA . GLU A 1 97 ? -15.679 -8.422 29.272 1.00 51.62 97 GLU A CA 1
ATOM 762 C C . GLU A 1 97 ? -16.701 -9.569 29.449 1.00 51.62 97 GLU A C 1
ATOM 764 O O . GLU A 1 97 ? -17.896 -9.315 29.581 1.00 51.62 97 GLU A O 1
ATOM 769 N N . GLY A 1 98 ? -16.247 -10.829 29.451 1.00 52.22 98 GLY A N 1
ATOM 770 C CA . GLY A 1 98 ? -17.082 -12.028 29.611 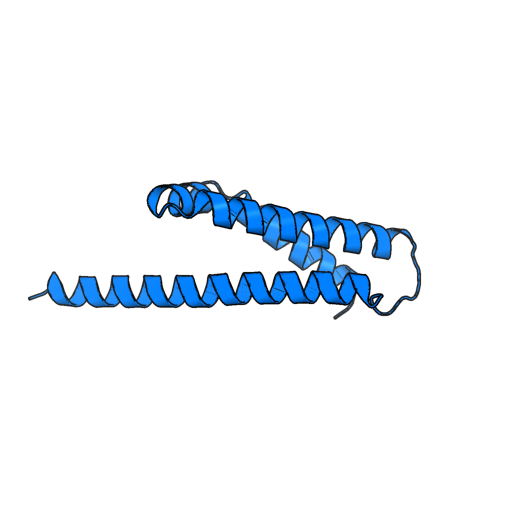1.00 52.22 98 GLY A CA 1
ATOM 771 C C . GLY A 1 98 ? -16.950 -12.755 30.957 1.00 52.22 98 GLY A C 1
ATOM 772 O O . GLY A 1 98 ? -17.381 -13.906 31.039 1.00 52.22 98 GLY A O 1
ATOM 773 N N . GLY A 1 99 ? -16.324 -12.134 31.965 1.00 39.91 99 GLY A N 1
ATOM 774 C CA . GLY A 1 99 ? -16.083 -12.697 33.304 1.00 39.91 99 GLY A CA 1
ATOM 775 C C . GLY A 1 99 ? -16.848 -11.990 34.413 1.00 39.91 99 GLY A C 1
ATOM 776 O O . GLY A 1 99 ? -16.978 -10.750 34.335 1.00 39.91 99 GLY A O 1
#

Radius of gyration: 17.1 Å; chains: 1; bounding box: 33×22×58 Å

InterPro domains:
  IPR041118 Disease resistance, N-terminal [PF18052] (11-93)

Foldseek 3Di:
DDLVVVLVVLVVVLVVLVDPVVCVVCVVVVVNVLSVVLNVLSVVLNVLSCVVVVVPPPDPQDPVNVVSVVVNVVSVVVVVVVVVVVVVVVVVVVVVVVD

Organism: Opuntia streptacantha (NCBI:txid393608)

pLDDT: mean 78.63, std 10.9, range [39.91, 90.75]